Protein AF-A0A961UHM4-F1 (afdb_monomer)

Secondary structure (DSSP, 8-state):
----HHHHTHHHHHHHHHHHHHHHHHHHHHHHT-

Structure (mmCIF, N/CA/C/O backbone):
data_AF-A0A961UHM4-F1
#
_entry.id   AF-A0A961UHM4-F1
#
loop_
_atom_site.group_PDB
_atom_site.id
_atom_site.type_symbol
_atom_site.label_atom_id
_atom_site.label_alt_id
_atom_site.label_comp_id
_atom_site.label_asym_id
_atom_site.label_entity_id
_atom_site.label_seq_id
_atom_site.pdbx_PDB_ins_code
_atom_site.Cartn_x
_atom_site.Cartn_y
_atom_site.Cartn_z
_atom_site.occupancy
_atom_site.B_iso_or_equiv
_atom_site.auth_seq_id
_atom_site.auth_comp_id
_atom_site.auth_asym_id
_atom_site.auth_atom_id
_atom_site.pdbx_PDB_model_num
ATOM 1 N N . THR A 1 1 ? -16.031 10.722 28.019 1.00 62.97 1 THR A N 1
ATOM 2 C CA . THR A 1 1 ? -15.448 11.428 26.863 1.00 62.97 1 THR A CA 1
ATOM 3 C C . THR A 1 1 ? -15.416 10.445 25.727 1.00 62.97 1 THR A C 1
ATOM 5 O O . THR A 1 1 ? -14.730 9.441 25.852 1.00 62.97 1 THR A O 1
ATOM 8 N N . VAL A 1 2 ? -16.257 10.633 24.713 1.00 56.19 2 VAL A N 1
ATOM 9 C CA . VAL A 1 2 ? -16.257 9.747 23.543 1.00 56.19 2 VAL A CA 1
ATOM 10 C C . VAL A 1 2 ? -14.943 10.035 22.819 1.00 56.19 2 VAL A C 1
ATOM 12 O O . VAL A 1 2 ? -14.740 11.168 22.387 1.00 56.19 2 VAL A O 1
ATOM 15 N N . GLY A 1 3 ? -14.004 9.087 22.849 1.00 65.94 3 GLY A N 1
ATOM 16 C CA . GLY A 1 3 ? -12.700 9.231 22.203 1.00 65.94 3 GLY A CA 1
ATOM 17 C C . GLY A 1 3 ? -12.919 9.458 20.717 1.00 65.94 3 GLY A C 1
ATOM 18 O O . GLY A 1 3 ? -13.655 8.705 20.079 1.00 65.94 3 GLY A O 1
ATOM 19 N N . ASP A 1 4 ? -12.386 10.559 20.201 1.00 69.19 4 ASP A N 1
ATOM 20 C CA . ASP A 1 4 ? -12.525 10.912 18.798 1.00 69.19 4 ASP A CA 1
ATOM 21 C C . ASP A 1 4 ? -11.927 9.771 17.944 1.00 69.19 4 ASP A C 1
ATOM 23 O O . ASP A 1 4 ? -10.721 9.502 18.058 1.00 69.19 4 ASP A O 1
ATOM 27 N N . PRO A 1 5 ? -12.727 9.079 17.104 1.00 64.81 5 PRO A N 1
ATOM 28 C CA . PRO A 1 5 ? -12.287 7.901 16.350 1.00 64.81 5 PRO A CA 1
ATOM 29 C C . PRO A 1 5 ? -11.024 8.155 15.514 1.00 64.81 5 PRO A C 1
ATOM 31 O O . PRO A 1 5 ? -10.263 7.227 15.223 1.00 64.81 5 PRO A O 1
ATOM 34 N N . TYR A 1 6 ? -10.777 9.420 15.153 1.00 58.75 6 TYR A N 1
ATOM 35 C CA . TYR A 1 6 ? -9.612 9.849 14.389 1.00 58.75 6 TYR A CA 1
ATOM 36 C C . TYR A 1 6 ? -8.283 9.704 15.128 1.00 58.75 6 TYR A C 1
ATOM 38 O O . TYR A 1 6 ? -7.255 9.535 14.476 1.00 58.75 6 TYR A O 1
ATOM 46 N N . LYS A 1 7 ? -8.251 9.781 16.459 1.00 53.19 7 LYS A N 1
ATOM 47 C CA . LYS A 1 7 ? -6.999 9.639 17.222 1.00 53.19 7 LYS A CA 1
ATOM 48 C C . LYS A 1 7 ? -6.725 8.177 17.558 1.00 53.19 7 LYS A C 1
ATOM 50 O O . LYS A 1 7 ? -5.591 7.725 17.416 1.00 53.19 7 LYS A O 1
ATOM 55 N N . ASP A 1 8 ? -7.778 7.443 17.906 1.00 61.00 8 ASP A N 1
ATOM 56 C CA . ASP A 1 8 ? -7.664 6.087 18.442 1.00 61.00 8 ASP A CA 1
ATOM 57 C C . ASP A 1 8 ? -7.539 5.009 17.346 1.00 61.00 8 ASP A C 1
ATOM 59 O O . ASP A 1 8 ? -6.955 3.956 17.590 1.00 61.00 8 ASP A O 1
ATOM 63 N N . THR A 1 9 ? -8.011 5.277 16.116 1.00 61.22 9 THR A N 1
ATOM 64 C CA . THR A 1 9 ? -7.976 4.306 14.995 1.00 61.22 9 THR A CA 1
ATOM 65 C C . THR A 1 9 ? -6.991 4.687 13.884 1.00 61.22 9 THR A C 1
ATOM 67 O O . THR A 1 9 ? -6.324 3.815 13.328 1.00 61.22 9 THR A O 1
ATOM 70 N N . ALA A 1 10 ? -6.838 5.980 13.566 1.00 59.62 10 ALA A N 1
ATOM 71 C CA . ALA A 1 10 ? -5.914 6.399 12.506 1.00 59.62 10 ALA A CA 1
ATOM 72 C C . ALA A 1 10 ? -4.443 6.314 12.953 1.00 59.62 10 ALA A C 1
ATOM 74 O O . ALA A 1 10 ? -3.590 5.885 12.181 1.00 59.62 10 ALA A O 1
ATOM 75 N N . GLY A 1 11 ? -4.146 6.647 14.217 1.00 63.66 11 GLY A N 1
ATOM 76 C CA . GLY A 1 11 ? -2.804 6.561 14.808 1.00 63.66 11 GLY A CA 1
ATOM 77 C C . GLY A 1 11 ? -2.123 5.189 14.654 1.00 63.66 11 GLY A C 1
ATOM 78 O O . GLY A 1 11 ? -1.018 5.131 14.110 1.00 63.66 11 GLY A O 1
ATOM 79 N N . PRO A 1 12 ? -2.760 4.073 15.058 1.00 66.81 12 PRO A N 1
ATOM 80 C CA . PRO A 1 12 ? -2.185 2.738 14.880 1.00 66.81 12 PRO A CA 1
ATOM 81 C C . PRO A 1 12 ? -2.118 2.277 13.411 1.00 66.81 12 PRO A C 1
ATOM 83 O O . PRO A 1 12 ? -1.303 1.411 13.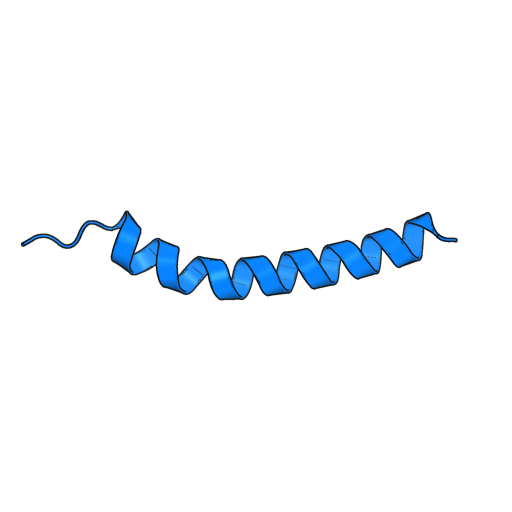090 1.00 66.81 12 PRO A O 1
ATOM 86 N N . ALA A 1 13 ? -2.912 2.863 12.506 1.00 71.50 13 ALA A N 1
ATOM 87 C CA . ALA A 1 13 ? -2.949 2.495 11.087 1.00 71.50 13 ALA A CA 1
ATOM 88 C C . ALA A 1 13 ? -1.838 3.149 10.237 1.00 71.50 13 ALA A C 1
ATOM 90 O O . ALA A 1 13 ? -1.416 2.572 9.233 1.00 71.50 13 ALA A O 1
ATOM 91 N N . PHE A 1 14 ? -1.293 4.302 10.647 1.00 74.38 14 PHE A N 1
ATOM 92 C CA . PHE A 1 14 ? -0.239 4.991 9.886 1.00 74.38 14 PHE A CA 1
ATOM 93 C C . PHE A 1 14 ? 1.090 4.220 9.828 1.00 74.38 14 PHE A C 1
ATOM 95 O O . PHE A 1 14 ? 1.765 4.239 8.800 1.00 74.38 14 PHE A O 1
ATOM 102 N N . ASN A 1 15 ? 1.469 3.500 10.889 1.00 81.00 15 ASN A N 1
ATOM 103 C CA . ASN A 1 15 ? 2.733 2.753 10.926 1.00 81.00 15 ASN A CA 1
ATOM 104 C C . ASN A 1 15 ? 2.781 1.586 9.905 1.00 81.00 15 ASN A C 1
ATOM 106 O O . ASN A 1 15 ? 3.756 1.481 9.155 1.00 81.00 15 ASN A O 1
ATOM 110 N N . PRO A 1 16 ? 1.738 0.741 9.792 1.00 85.81 16 PRO A N 1
ATOM 111 C CA . PRO A 1 16 ? 1.627 -0.233 8.706 1.00 85.81 16 PRO A CA 1
ATOM 112 C C . PRO A 1 16 ? 1.612 0.404 7.311 1.00 85.81 16 PRO A C 1
ATOM 114 O O . PRO A 1 16 ? 2.289 -0.090 6.410 1.00 85.81 16 PRO A O 1
ATOM 117 N N . MET A 1 17 ? 0.887 1.513 7.135 1.00 88.06 17 MET A N 1
ATOM 118 C CA . MET A 1 17 ? 0.764 2.178 5.835 1.00 88.06 17 MET A CA 1
ATOM 119 C C . MET A 1 17 ? 2.104 2.718 5.321 1.00 88.06 17 MET A C 1
ATOM 121 O O . MET A 1 17 ? 2.448 2.488 4.164 1.00 88.06 17 MET A O 1
ATOM 125 N N . ILE A 1 18 ? 2.902 3.365 6.177 1.00 90.81 18 ILE A N 1
ATOM 126 C CA . ILE A 1 18 ? 4.225 3.896 5.801 1.00 90.81 18 ILE A CA 1
ATOM 127 C C . ILE A 1 18 ? 5.177 2.768 5.374 1.00 90.81 18 ILE A C 1
ATOM 129 O O . ILE A 1 18 ? 5.903 2.909 4.388 1.00 90.81 18 ILE A O 1
ATOM 133 N N . LYS A 1 19 ? 5.145 1.621 6.068 1.00 88.38 19 LYS A N 1
ATOM 134 C CA . LYS A 1 19 ? 5.964 0.450 5.716 1.00 88.38 19 LYS A CA 1
ATOM 135 C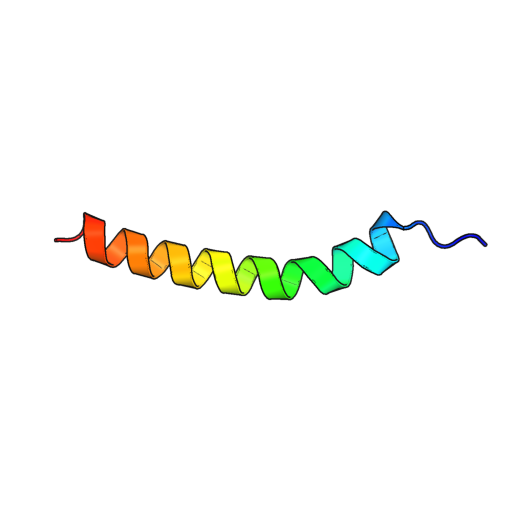 C . LYS A 1 19 ? 5.626 -0.081 4.319 1.00 88.38 19 LYS A C 1
ATOM 137 O O . LYS A 1 19 ? 6.538 -0.392 3.556 1.00 88.38 19 LYS A O 1
ATOM 142 N N . ILE A 1 20 ? 4.338 -0.155 3.979 1.00 93.69 20 ILE A N 1
ATOM 143 C CA . ILE A 1 20 ? 3.872 -0.612 2.662 1.00 93.69 20 ILE A CA 1
ATOM 144 C C . ILE A 1 20 ? 4.314 0.368 1.572 1.00 93.69 20 ILE A C 1
ATOM 146 O O . ILE A 1 20 ? 4.916 -0.057 0.587 1.00 93.69 20 ILE A O 1
ATOM 150 N N . THR A 1 21 ? 4.095 1.671 1.766 1.00 93.19 21 THR A N 1
ATOM 151 C CA . THR A 1 21 ? 4.494 2.697 0.790 1.00 93.19 21 THR A CA 1
ATOM 152 C C . THR A 1 21 ? 5.996 2.668 0.505 1.00 93.19 21 THR A C 1
ATOM 154 O O . THR A 1 21 ? 6.390 2.793 -0.650 1.00 93.19 21 THR A O 1
ATOM 157 N N . ASN A 1 22 ? 6.845 2.436 1.513 1.00 93.88 22 ASN A N 1
ATOM 158 C CA . ASN A 1 22 ? 8.294 2.346 1.313 1.00 93.88 22 ASN A CA 1
ATOM 159 C C . ASN A 1 22 ? 8.707 1.119 0.477 1.00 93.88 22 ASN A C 1
ATOM 161 O O . ASN A 1 22 ? 9.576 1.218 -0.385 1.00 93.88 22 ASN A O 1
ATOM 165 N N . ILE A 1 23 ? 8.059 -0.033 0.686 1.00 94.94 23 ILE A N 1
ATOM 166 C CA . ILE A 1 23 ? 8.296 -1.240 -0.124 1.00 94.94 23 ILE A CA 1
ATOM 167 C C . ILE A 1 23 ? 7.853 -1.002 -1.570 1.00 94.94 23 ILE A C 1
ATOM 169 O O . ILE A 1 23 ? 8.601 -1.299 -2.498 1.00 94.94 23 ILE A O 1
ATOM 173 N N . VAL A 1 24 ? 6.666 -0.421 -1.770 1.00 95.06 24 VAL A N 1
ATOM 174 C CA . VAL A 1 24 ? 6.159 -0.082 -3.108 1.00 95.06 24 VAL A CA 1
ATOM 175 C C . VAL A 1 24 ? 7.082 0.918 -3.806 1.00 95.06 24 VAL A C 1
ATOM 177 O O . VAL A 1 24 ? 7.382 0.736 -4.981 1.00 95.06 24 VAL A O 1
ATOM 180 N N . ALA A 1 25 ? 7.594 1.925 -3.094 1.00 93.69 25 ALA A N 1
ATOM 181 C CA . ALA A 1 25 ? 8.537 2.893 -3.646 1.00 93.69 25 ALA A CA 1
ATOM 182 C C . ALA A 1 25 ? 9.839 2.232 -4.124 1.00 93.69 25 ALA A C 1
ATOM 184 O O . ALA A 1 25 ? 10.308 2.541 -5.216 1.00 93.69 25 ALA A O 1
ATOM 185 N N . LEU A 1 26 ? 10.395 1.287 -3.358 1.00 94.00 26 LEU A N 1
ATOM 186 C CA . LEU A 1 26 ? 11.589 0.537 -3.764 1.00 94.00 26 LEU A CA 1
ATOM 187 C C . LEU A 1 26 ? 11.326 -0.382 -4.963 1.00 94.00 26 LEU A C 1
ATOM 189 O O . LEU A 1 26 ? 12.167 -0.4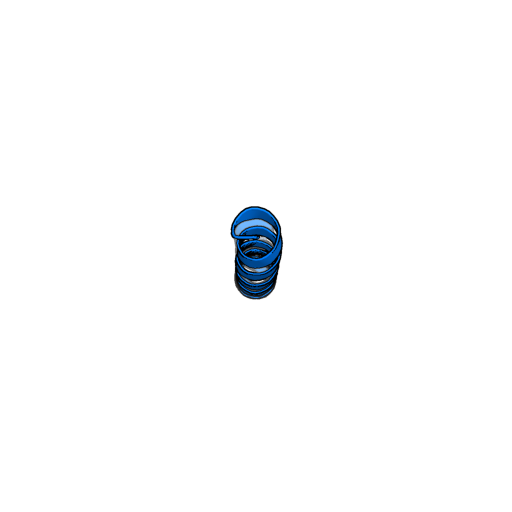76 -5.854 1.00 94.00 26 LEU A O 1
ATOM 193 N N . LEU A 1 27 ? 10.160 -1.030 -5.016 1.00 92.69 27 LEU A N 1
ATOM 194 C CA . LEU A 1 27 ? 9.773 -1.867 -6.153 1.00 92.69 27 LEU A CA 1
ATOM 195 C C . LEU A 1 27 ? 9.575 -1.037 -7.427 1.00 92.69 27 LEU A C 1
ATOM 197 O O . LEU A 1 27 ? 10.071 -1.414 -8.483 1.00 92.69 27 LEU A O 1
ATOM 201 N N . LEU A 1 28 ? 8.901 0.112 -7.330 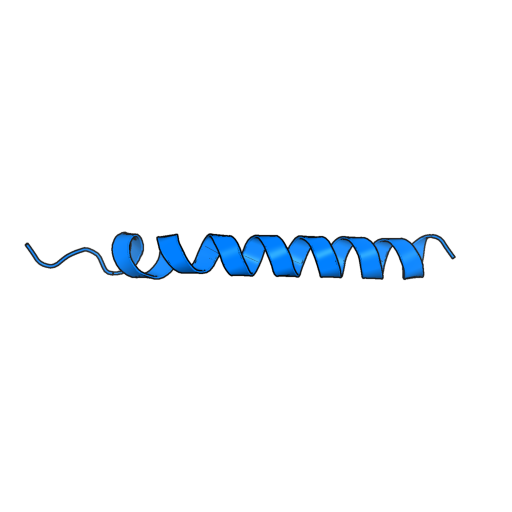1.00 93.94 28 LEU A N 1
ATOM 202 C CA . LEU A 1 28 ? 8.730 1.031 -8.457 1.00 93.94 28 LEU A CA 1
ATOM 203 C C . LEU A 1 28 ? 10.069 1.608 -8.918 1.00 93.94 28 LEU A C 1
ATOM 205 O O . LEU A 1 28 ? 10.314 1.671 -10.117 1.00 93.94 28 LEU A O 1
ATOM 209 N N . LEU A 1 29 ? 10.949 1.979 -7.984 1.00 94.44 29 LEU A N 1
ATOM 210 C CA . LEU A 1 29 ? 12.298 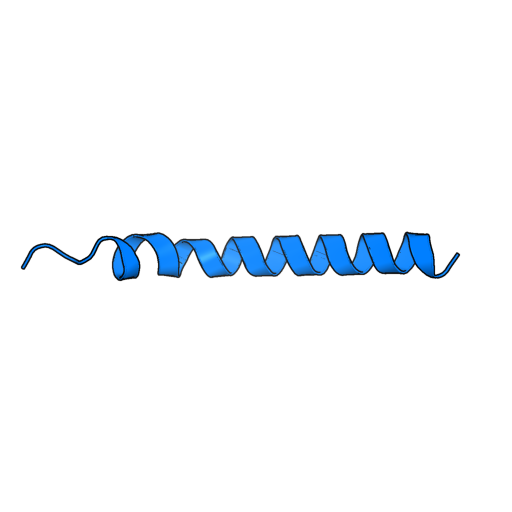2.439 -8.302 1.00 94.44 29 LEU A CA 1
ATOM 211 C C . LEU A 1 29 ? 13.087 1.368 -9.064 1.00 94.44 29 LEU A C 1
ATOM 213 O O . LEU A 1 29 ? 13.715 1.691 -10.063 1.00 94.44 29 LEU A O 1
ATOM 217 N N . ALA A 1 30 ? 13.021 0.103 -8.642 1.00 90.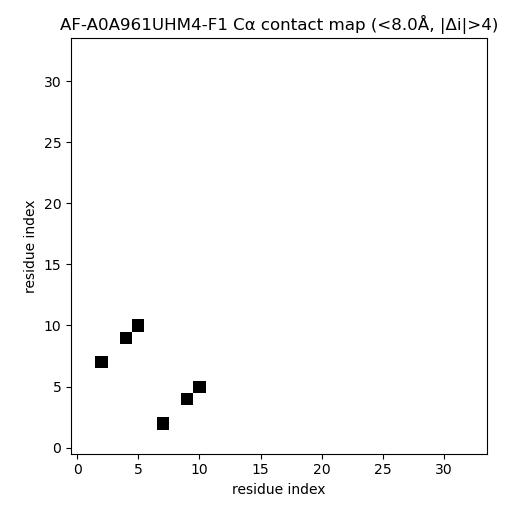81 30 ALA A N 1
ATOM 218 C CA . ALA A 1 30 ? 13.691 -0.999 -9.331 1.00 90.81 30 ALA A CA 1
ATOM 219 C C . ALA A 1 30 ? 13.152 -1.244 -10.7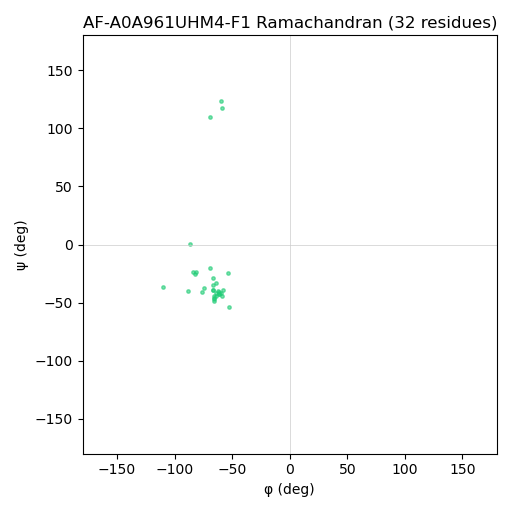53 1.00 90.81 30 ALA A C 1
ATOM 221 O O . ALA A 1 30 ? 13.917 -1.628 -11.631 1.00 90.81 30 ALA A O 1
ATOM 222 N N . ILE A 1 31 ? 11.857 -1.010 -10.987 1.00 94.50 31 ILE A N 1
ATOM 223 C CA . ILE A 1 31 ? 11.233 -1.149 -12.313 1.00 94.50 31 ILE A CA 1
ATOM 224 C C . ILE A 1 31 ? 11.583 0.038 -13.221 1.00 94.50 31 ILE A C 1
ATOM 226 O O . ILE A 1 31 ? 11.823 -0.158 -14.405 1.00 94.50 31 ILE A O 1
ATOM 230 N N . LEU A 1 32 ? 11.598 1.262 -12.684 1.00 92.31 32 LEU A N 1
ATOM 231 C CA . LEU A 1 32 ? 11.861 2.491 -13.445 1.00 92.31 32 LEU A CA 1
ATOM 232 C C . LEU A 1 32 ? 13.352 2.759 -13.689 1.00 92.31 32 LEU A C 1
ATOM 234 O O . LEU A 1 32 ? 13.686 3.507 -14.601 1.00 92.31 32 LEU A O 1
ATOM 238 N N . ALA A 1 33 ? 14.235 2.217 -12.847 1.00 84.06 33 ALA A N 1
ATOM 239 C CA . ALA A 1 33 ? 15.686 2.326 -12.999 1.00 84.06 33 ALA A CA 1
ATOM 240 C C . ALA A 1 33 ? 16.286 1.232 -13.903 1.00 84.06 33 ALA A C 1
ATOM 242 O O . ALA A 1 33 ? 17.508 1.189 -14.062 1.00 84.06 33 ALA A O 1
ATOM 243 N N . HIS A 1 34 ? 15.446 0.345 -14.446 1.00 59.69 34 HIS A N 1
ATOM 244 C CA . HIS A 1 34 ? 15.800 -0.556 -15.540 1.00 59.69 34 HIS A CA 1
ATOM 245 C C . HIS A 1 34 ? 15.727 0.179 -16.882 1.00 59.69 34 HIS A C 1
ATOM 247 O O . HIS A 1 34 ? 16.630 -0.066 -17.713 1.00 59.69 34 HIS A O 1
#

Sequence (34 aa):
TVGDPYKDTAGPAFNPMIKITNIVALLLLAILAH

pLDDT: mean 78.95, std 14.71, range [53.19, 95.06]

Radius of gyration: 15.48 Å; Cα contacts (8 Å, |Δi|>4): 3; chains: 1; bounding box: 32×13×42 Å

Foldseek 3Di:
DPPDCCCVPVVVVVVVVVVVVVVVVVVVCVVVVD

Mean predicted aligned error: 8.97 Å

Sol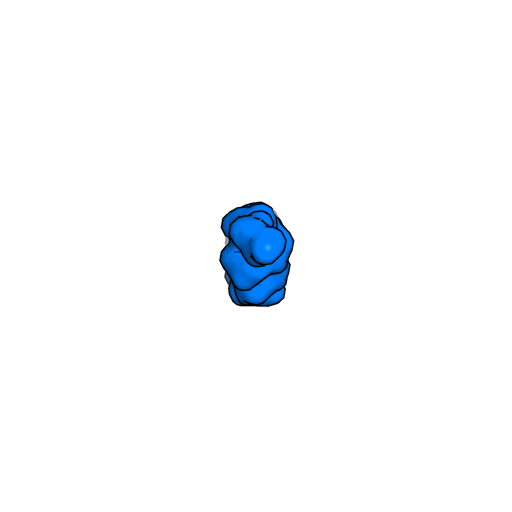vent-accessible surface area (backbone atoms only — not comparable to full-atom values): 2120 Å² total; per-residue 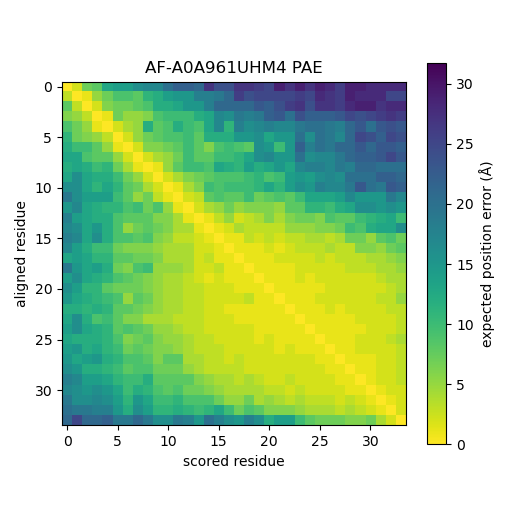(Å²): 132,85,74,59,64,69,62,76,54,47,57,74,48,49,62,62,50,55,55,50,54,54,52,51,49,54,52,49,49,60,62,72,73,104